Protein AF-A0A819JHR8-F1 (afdb_monomer_lite)

Foldseek 3Di:
DPPPCCPCPHPNVVVLCCCPVPNPVDDFAAEAEAEQCQLCSSVVVVCVVVVVRYHYHYDHPDCNVVVCCVPPPPD

Sequence (75 aa):
MEPLFQSSSSPHGQWLNTIIFDILDLKRDHILTDVGCGSGIDCLWFLNKINNQIKIIGCDPSSGMIEIFNSEIKK

Secondary structure (DSSP, 8-state):
---GGG-TTSHHHHHHHIIIIIIS---TT-EEEEET-TTSHHHHHHHHHTTT-SEEEEE-SSTHHHHHIIIII--

Radius of gyration: 12.49 Å; chains: 1; bounding box: 27×31×26 Å

Structure (mmCIF, N/CA/C/O backbone):
data_AF-A0A819JHR8-F1
#
_entry.id   AF-A0A819JHR8-F1
#
loop_
_atom_site.group_PDB
_atom_site.id
_atom_site.type_symbol
_atom_site.label_atom_id
_atom_site.label_alt_id
_atom_site.label_comp_id
_atom_site.label_asym_id
_atom_site.label_entity_id
_atom_site.label_seq_id
_atom_site.pdbx_PDB_ins_code
_atom_site.Cartn_x
_atom_site.Cartn_y
_atom_site.Cartn_z
_atom_site.occupancy
_atom_site.B_iso_or_equiv
_atom_site.auth_seq_id
_atom_site.auth_comp_id
_atom_site.auth_asym_id
_atom_site.auth_atom_id
_atom_site.pdbx_PDB_model_num
ATOM 1 N N . MET A 1 1 ? 15.176 5.079 8.773 1.00 48.72 1 MET A N 1
ATOM 2 C CA . MET A 1 1 ? 15.461 6.297 7.987 1.00 48.72 1 MET A CA 1
ATOM 3 C C . MET A 1 1 ? 14.372 6.344 6.925 1.00 48.72 1 MET A C 1
ATOM 5 O O . MET A 1 1 ? 14.234 5.341 6.238 1.00 48.72 1 MET A O 1
ATOM 9 N N . GLU A 1 2 ? 13.509 7.367 6.890 1.00 54.22 2 GLU A N 1
ATOM 10 C CA . GLU A 1 2 ? 12.436 7.423 5.876 1.00 54.22 2 GLU A CA 1
ATOM 11 C C . GLU A 1 2 ? 13.070 7.537 4.473 1.00 54.22 2 GLU A C 1
ATOM 13 O O . GLU A 1 2 ? 14.009 8.324 4.310 1.00 54.22 2 GLU A O 1
ATOM 18 N N . PRO A 1 3 ? 12.627 6.749 3.475 1.00 56.53 3 PRO A N 1
ATOM 19 C CA . PRO A 1 3 ? 13.062 6.897 2.088 1.00 56.53 3 PRO A CA 1
ATOM 20 C C . PRO A 1 3 ? 12.907 8.345 1.610 1.00 56.53 3 PRO A C 1
ATOM 22 O O . PRO A 1 3 ? 11.935 9.013 1.950 1.00 56.53 3 PRO A O 1
ATOM 25 N N . LEU A 1 4 ? 13.852 8.837 0.801 1.00 52.97 4 LEU A N 1
ATOM 26 C CA . LEU A 1 4 ? 13.954 10.257 0.417 1.00 52.97 4 LEU A CA 1
ATOM 27 C C . LEU A 1 4 ? 12.655 10.836 -0.187 1.00 52.97 4 LEU A C 1
ATOM 29 O O . LEU A 1 4 ? 12.347 12.009 0.012 1.00 52.97 4 LEU A O 1
ATOM 33 N N . PHE A 1 5 ? 11.882 10.004 -0.890 1.00 56.84 5 PHE A N 1
ATOM 34 C CA . PHE A 1 5 ? 10.608 10.369 -1.521 1.00 56.84 5 PHE A CA 1
ATOM 35 C C . PHE A 1 5 ? 9.404 10.342 -0.567 1.00 56.84 5 PHE A C 1
ATOM 37 O O . PHE A 1 5 ? 8.354 10.877 -0.898 1.00 56.84 5 PHE A O 1
ATOM 44 N N . GLN A 1 6 ? 9.555 9.751 0.616 1.00 62.31 6 GLN A N 1
ATOM 45 C CA . GLN A 1 6 ? 8.506 9.619 1.630 1.00 62.31 6 GLN A CA 1
ATOM 46 C C . GLN A 1 6 ? 8.675 10.622 2.780 1.00 62.31 6 GLN A C 1
ATOM 48 O O . GLN A 1 6 ? 7.879 10.627 3.717 1.00 62.31 6 GLN A O 1
ATOM 53 N N . SER A 1 7 ? 9.684 11.503 2.705 1.00 70.00 7 SER A N 1
ATOM 54 C CA . SER A 1 7 ? 9.809 12.633 3.627 1.00 70.00 7 SER A CA 1
ATOM 55 C C . SER A 1 7 ? 8.546 13.493 3.572 1.00 70.00 7 SER A C 1
ATOM 57 O O . SER A 1 7 ? 8.098 13.870 2.484 1.00 70.00 7 SER A O 1
ATOM 59 N N . SER A 1 8 ? 8.025 13.889 4.734 1.00 66.56 8 SER A N 1
ATOM 60 C CA . SER A 1 8 ? 6.885 14.812 4.853 1.00 66.56 8 SER A CA 1
ATOM 61 C C . SER A 1 8 ? 7.142 16.197 4.239 1.00 66.56 8 SER A C 1
ATOM 63 O O . SER A 1 8 ? 6.202 16.944 3.977 1.00 66.56 8 SER A O 1
ATOM 65 N N . SER A 1 9 ? 8.405 16.546 3.978 1.00 75.00 9 SER A N 1
ATOM 66 C CA . SER A 1 9 ? 8.790 17.768 3.263 1.00 75.00 9 SER A CA 1
ATOM 67 C C . SER A 1 9 ? 8.870 17.606 1.742 1.00 75.00 9 SER A C 1
ATOM 69 O O . SER A 1 9 ? 9.006 18.603 1.035 1.00 75.00 9 SER A O 1
ATOM 71 N N . SER A 1 10 ? 8.804 16.377 1.222 1.00 83.81 10 SER A N 1
ATOM 72 C CA . SER A 1 10 ? 8.832 16.128 -0.220 1.00 83.81 10 SER A CA 1
ATOM 73 C C . SER A 1 10 ? 7.437 16.316 -0.838 1.00 83.81 10 SER A C 1
ATOM 75 O O . SER A 1 10 ? 6.441 15.990 -0.187 1.00 83.81 10 SER A O 1
ATOM 77 N N . PRO A 1 11 ? 7.330 16.772 -2.102 1.00 84.38 11 PRO A N 1
ATOM 78 C CA . PRO A 1 11 ? 6.034 16.904 -2.771 1.00 84.38 11 PRO A CA 1
ATOM 79 C C . PRO A 1 11 ? 5.240 15.591 -2.820 1.00 84.38 11 PRO A C 1
ATOM 81 O O . PRO A 1 11 ? 4.024 15.595 -2.651 1.00 84.38 11 PRO A O 1
ATO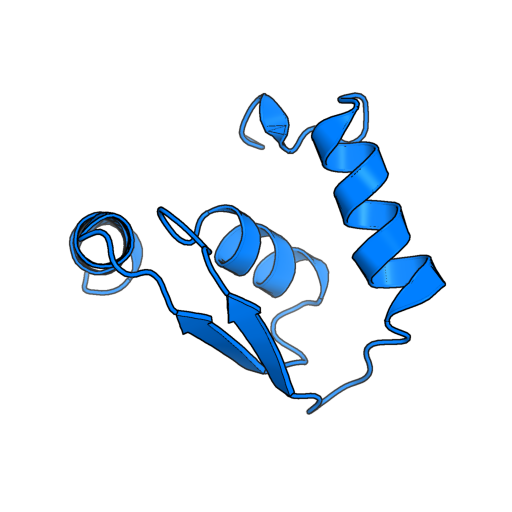M 84 N N . HIS A 1 12 ? 5.931 14.461 -3.004 1.00 83.31 12 HIS A N 1
ATOM 85 C CA . HIS A 1 12 ? 5.307 13.140 -3.027 1.00 83.31 12 HIS A CA 1
ATOM 86 C C . HIS A 1 12 ? 4.772 12.735 -1.646 1.00 83.31 12 HIS A C 1
ATOM 88 O O . HIS A 1 12 ? 3.606 12.367 -1.529 1.00 83.31 12 HIS A O 1
ATOM 94 N N . GLY A 1 13 ? 5.575 12.896 -0.588 1.00 81.75 13 GLY A N 1
ATOM 95 C CA . GLY A 1 13 ? 5.140 12.642 0.786 1.00 81.75 13 GLY A CA 1
ATOM 96 C C . GLY A 1 13 ? 3.991 13.550 1.239 1.00 81.75 13 GLY A C 1
ATOM 97 O O . GLY A 1 13 ? 3.085 13.084 1.926 1.00 81.75 13 GLY A O 1
ATOM 98 N N . GLN A 1 14 ? 3.971 14.826 0.838 1.00 85.75 14 GLN A N 1
ATOM 99 C CA . GLN A 1 14 ? 2.845 15.730 1.120 1.00 85.75 14 GLN A CA 1
ATOM 100 C C . GLN A 1 14 ? 1.563 15.267 0.426 1.00 85.75 14 GLN A C 1
ATOM 102 O O . GLN A 1 14 ? 0.527 15.153 1.076 1.00 85.75 14 GLN A O 1
ATOM 107 N N . TRP A 1 15 ? 1.649 14.936 -0.866 1.00 85.56 15 TRP A N 1
ATOM 108 C CA . TRP A 1 15 ? 0.511 14.421 -1.628 1.00 85.56 15 TRP A CA 1
ATOM 109 C C . TRP A 1 15 ? -0.042 13.120 -1.029 1.00 85.56 15 TRP A C 1
ATOM 111 O O . TRP A 1 15 ? -1.253 13.009 -0.830 1.00 85.56 15 TRP A O 1
ATOM 121 N N . LEU A 1 16 ? 0.837 12.177 -0.670 1.00 82.19 16 LEU A N 1
ATOM 122 C CA . LEU A 1 16 ? 0.451 10.929 -0.007 1.00 82.19 16 LEU A CA 1
ATOM 123 C C . LEU A 1 16 ? -0.296 11.200 1.302 1.00 82.19 16 LEU A C 1
ATOM 125 O O . LEU A 1 16 ? -1.375 10.648 1.508 1.00 82.19 16 LEU A O 1
ATOM 129 N N . ASN A 1 17 ? 0.234 12.076 2.163 1.00 82.19 17 ASN A N 1
ATOM 130 C CA . ASN A 1 17 ? -0.422 12.419 3.427 1.00 82.19 17 ASN A CA 1
ATOM 131 C C . ASN A 1 17 ? -1.823 13.011 3.207 1.00 82.19 17 ASN A C 1
ATOM 133 O O . ASN A 1 17 ? -2.754 12.590 3.889 1.00 82.19 17 ASN A O 1
ATOM 137 N N . THR A 1 18 ? -1.995 13.919 2.240 1.00 85.69 18 THR A N 1
ATOM 138 C CA . THR A 1 18 ? -3.309 14.512 1.941 1.00 85.69 18 THR A CA 1
ATOM 139 C C . THR A 1 18 ? -4.314 13.470 1.457 1.00 85.69 18 THR A C 1
ATOM 141 O O . THR A 1 18 ? -5.435 13.411 1.957 1.00 85.69 18 THR A O 1
ATOM 144 N N . ILE A 1 19 ? -3.933 12.606 0.512 1.00 83.19 19 ILE A N 1
ATOM 145 C CA . ILE A 1 19 ? -4.835 11.552 0.023 1.00 83.19 19 ILE A CA 1
ATOM 146 C C . ILE A 1 19 ? -5.256 10.634 1.177 1.00 83.19 19 ILE A C 1
ATOM 148 O O . ILE A 1 19 ? -6.434 10.322 1.341 1.00 83.19 19 ILE A O 1
ATOM 152 N N . ILE A 1 20 ? -4.297 10.232 2.003 1.00 78.12 20 ILE A N 1
ATOM 153 C CA . ILE A 1 20 ? -4.504 9.241 3.054 1.00 78.12 20 ILE A CA 1
ATOM 154 C C . ILE A 1 20 ? -5.330 9.787 4.222 1.00 78.12 20 ILE A C 1
ATOM 156 O O . ILE A 1 20 ? -6.293 9.141 4.638 1.00 78.12 20 ILE A O 1
ATOM 160 N N . PHE A 1 21 ? -4.938 10.936 4.772 1.00 79.00 21 PHE A N 1
ATOM 161 C CA . PHE A 1 21 ? -5.502 11.441 6.024 1.00 79.00 21 PHE A CA 1
ATOM 162 C C . PHE A 1 21 ? -6.651 12.420 5.813 1.00 79.00 21 PHE A C 1
ATOM 164 O O . PHE A 1 21 ? -7.547 12.467 6.653 1.00 79.00 21 PHE A O 1
ATOM 171 N N . ASP A 1 22 ? -6.669 13.139 4.689 1.00 84.00 22 ASP A N 1
ATOM 172 C CA . ASP A 1 22 ? -7.678 14.173 4.458 1.00 84.00 22 ASP A CA 1
ATOM 173 C C . ASP A 1 22 ? -8.794 13.697 3.517 1.00 84.00 22 ASP A C 1
ATOM 175 O O . ASP A 1 22 ? -9.932 14.149 3.643 1.00 84.00 22 ASP A O 1
ATOM 179 N N . ILE A 1 23 ? -8.498 12.788 2.577 1.00 87.38 23 ILE A N 1
ATOM 180 C CA . ILE A 1 23 ? -9.454 12.383 1.530 1.00 87.38 23 ILE A CA 1
ATOM 181 C C . ILE A 1 23 ? -10.087 11.017 1.811 1.00 87.38 23 ILE A C 1
ATOM 183 O O . ILE A 1 23 ? -11.306 10.882 1.717 1.00 87.38 23 ILE A O 1
ATOM 187 N N . LEU A 1 24 ? -9.288 9.994 2.124 1.00 84.69 24 LEU A N 1
ATOM 188 C CA . LEU A 1 24 ? -9.785 8.615 2.196 1.00 84.69 24 LEU A CA 1
ATOM 189 C C . LEU A 1 24 ? -10.532 8.269 3.504 1.00 84.69 24 LEU A C 1
ATOM 191 O O . LEU A 1 24 ? -11.139 7.200 3.557 1.00 84.69 24 LEU A O 1
ATOM 195 N N . ASP A 1 25 ? -10.496 9.135 4.533 1.00 85.81 25 ASP A N 1
ATOM 196 C CA . ASP A 1 25 ? -11.110 8.938 5.872 1.00 85.81 25 ASP A CA 1
ATOM 197 C C . ASP A 1 25 ? -10.951 7.492 6.384 1.00 85.81 25 ASP A C 1
ATOM 199 O O . ASP A 1 25 ? -11.907 6.800 6.758 1.00 85.81 25 ASP A O 1
ATOM 203 N N . LEU A 1 26 ? -9.719 6.980 6.310 1.00 85.50 26 LEU A N 1
ATOM 204 C CA . LEU A 1 26 ? -9.431 5.587 6.628 1.00 85.50 26 LEU A CA 1
ATOM 205 C C . LEU A 1 26 ? -9.556 5.342 8.134 1.00 85.50 26 LEU A C 1
ATOM 207 O O . LEU A 1 26 ? -8.955 6.036 8.953 1.00 85.50 26 LEU A O 1
ATOM 211 N N . LYS A 1 27 ? -10.320 4.308 8.494 1.00 86.19 27 LYS A N 1
ATOM 212 C CA . LYS A 1 27 ? -10.584 3.894 9.876 1.00 86.19 27 LYS A CA 1
ATOM 213 C C . LYS A 1 27 ? -10.101 2.474 10.095 1.00 86.19 27 LYS A C 1
ATOM 215 O O . LYS A 1 27 ? -9.786 1.754 9.148 1.00 86.19 27 LYS A O 1
ATOM 220 N N . ARG A 1 28 ? -10.057 2.074 11.364 1.00 89.25 28 ARG A N 1
ATOM 221 C CA . ARG A 1 28 ? -9.717 0.710 11.762 1.00 89.25 28 ARG A CA 1
ATOM 222 C C . ARG A 1 28 ? -10.531 -0.310 10.956 1.00 89.25 28 ARG A C 1
ATOM 224 O O . ARG A 1 28 ? -11.718 -0.112 10.718 1.00 89.25 28 ARG A O 1
ATOM 231 N N . ASP A 1 29 ? -9.862 -1.379 10.546 1.00 91.50 29 ASP A N 1
ATOM 232 C CA . ASP A 1 29 ? -10.389 -2.514 9.789 1.00 91.50 29 ASP A CA 1
ATOM 233 C C . ASP A 1 29 ? -10.854 -2.193 8.353 1.00 91.50 29 ASP A C 1
ATOM 235 O O . ASP A 1 29 ? -11.362 -3.078 7.659 1.00 91.50 29 ASP A O 1
ATOM 239 N N . HIS A 1 30 ? -10.632 -0.971 7.849 1.00 93.12 30 HIS A N 1
ATOM 240 C CA . HIS A 1 30 ? -10.804 -0.686 6.423 1.00 93.12 30 HIS A CA 1
ATOM 241 C C . HIS A 1 30 ? -9.855 -1.532 5.559 1.00 93.12 30 HIS A C 1
ATOM 243 O O . HIS A 1 30 ? -8.799 -2.001 5.996 1.00 93.12 30 HIS A O 1
ATOM 249 N N . ILE A 1 31 ? -10.235 -1.702 4.292 1.00 93.06 31 ILE A N 1
ATOM 250 C CA . ILE A 1 31 ? -9.404 -2.338 3.273 1.00 93.06 31 ILE A CA 1
ATOM 251 C C . ILE A 1 31 ? -9.104 -1.298 2.196 1.00 93.06 31 ILE A C 1
ATOM 253 O O . ILE A 1 31 ? -10.019 -0.825 1.526 1.00 93.06 31 ILE A O 1
ATOM 257 N N . LEU A 1 32 ? -7.828 -0.962 2.022 1.00 90.62 32 LEU A N 1
ATOM 258 C CA . LEU A 1 32 ? -7.349 -0.130 0.921 1.00 90.62 32 LEU A CA 1
ATOM 259 C C . LEU A 1 32 ? -6.812 -1.029 -0.198 1.00 90.62 32 LEU A C 1
ATOM 261 O O . LEU A 1 32 ? -6.085 -1.984 0.069 1.00 90.62 32 LEU A O 1
ATOM 265 N N . THR A 1 33 ? -7.149 -0.717 -1.448 1.00 91.62 33 THR A N 1
ATOM 266 C CA . THR A 1 33 ? -6.539 -1.362 -2.621 1.00 91.62 33 THR A CA 1
ATOM 267 C C . THR A 1 33 ? -5.604 -0.373 -3.300 1.00 91.62 33 THR A C 1
ATOM 269 O O . THR A 1 33 ? -6.054 0.696 -3.705 1.00 91.62 33 THR A O 1
ATOM 272 N N . ASP A 1 34 ? -4.329 -0.732 -3.422 1.00 88.94 34 ASP A N 1
ATOM 273 C CA . ASP A 1 34 ? -3.306 0.064 -4.102 1.00 88.94 34 ASP A CA 1
ATOM 274 C C . ASP A 1 34 ? -3.007 -0.555 -5.476 1.00 88.94 34 ASP A C 1
ATOM 276 O O . ASP A 1 34 ? -2.476 -1.666 -5.573 1.00 88.94 34 ASP A O 1
ATOM 280 N N . VAL A 1 35 ? -3.432 0.129 -6.542 1.00 90.25 35 VAL A N 1
ATOM 281 C CA . VAL A 1 35 ? -3.320 -0.333 -7.933 1.00 90.25 35 VAL A CA 1
ATOM 282 C C . VAL A 1 35 ? -2.144 0.370 -8.596 1.00 90.25 35 VAL A C 1
ATOM 284 O O . VAL A 1 35 ? -2.148 1.591 -8.722 1.00 90.25 35 VAL A O 1
ATO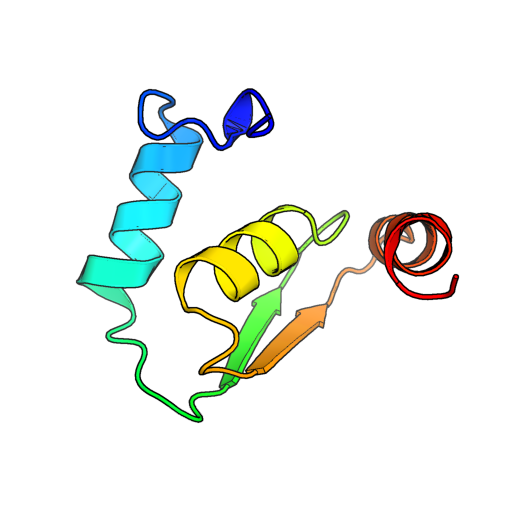M 287 N N . GLY A 1 36 ? -1.176 -0.404 -9.084 1.00 87.69 36 GLY A N 1
ATOM 288 C CA . GLY A 1 36 ? 0.099 0.142 -9.549 1.00 87.69 36 GLY A CA 1
ATOM 289 C C . GLY A 1 36 ? 1.068 0.414 -8.396 1.00 87.69 36 GLY A C 1
ATOM 290 O O . GLY A 1 36 ? 1.831 1.375 -8.453 1.00 87.69 36 GLY A O 1
ATOM 291 N N . CYS A 1 37 ? 1.015 -0.406 -7.339 1.00 84.75 37 CYS A N 1
ATOM 292 C CA . CYS A 1 37 ? 1.789 -0.207 -6.107 1.00 84.75 37 CYS A CA 1
ATOM 293 C C . CYS A 1 37 ? 3.317 -0.358 -6.284 1.00 84.75 37 CYS A C 1
ATOM 295 O O . CYS A 1 37 ? 4.088 -0.118 -5.351 1.00 84.75 37 CYS A O 1
ATOM 297 N N . GLY A 1 38 ? 3.771 -0.772 -7.470 1.00 87.00 38 GLY A N 1
ATOM 298 C CA . GLY A 1 38 ? 5.167 -0.927 -7.848 1.00 87.00 38 GLY A CA 1
ATOM 299 C C . GLY A 1 38 ? 5.882 -1.940 -6.967 1.00 87.00 38 GLY A C 1
ATOM 300 O O . GLY A 1 38 ? 5.644 -3.145 -7.032 1.00 87.00 38 GLY A O 1
ATOM 301 N N . SER A 1 39 ? 6.791 -1.435 -6.138 1.00 81.06 39 SER A N 1
ATOM 302 C CA . SER A 1 39 ? 7.524 -2.237 -5.163 1.00 81.06 39 SER A CA 1
ATOM 303 C C . SER A 1 39 ? 6.741 -2.475 -3.864 1.00 81.06 39 SER A C 1
ATOM 305 O O . SER A 1 39 ? 7.102 -3.355 -3.091 1.00 81.06 39 SER A O 1
ATOM 307 N N . GLY A 1 40 ? 5.668 -1.720 -3.610 1.00 84.06 40 GLY A N 1
ATOM 308 C CA . GLY A 1 40 ? 4.906 -1.766 -2.360 1.00 84.06 40 GLY A CA 1
ATOM 309 C C . GLY A 1 40 ? 5.529 -0.951 -1.220 1.00 84.06 40 GLY A C 1
ATOM 310 O O . GLY A 1 40 ? 5.094 -1.062 -0.073 1.00 84.06 40 GLY A O 1
ATOM 311 N N . ILE A 1 41 ? 6.537 -0.116 -1.497 1.00 83.31 41 ILE A N 1
ATOM 312 C CA . ILE A 1 41 ? 7.203 0.688 -0.460 1.00 83.31 41 ILE A CA 1
ATOM 313 C C . ILE A 1 41 ? 6.260 1.711 0.191 1.00 83.31 41 ILE A C 1
ATOM 315 O O . ILE A 1 41 ? 6.345 1.940 1.399 1.00 83.31 41 ILE A O 1
ATOM 319 N N . ASP A 1 42 ? 5.324 2.275 -0.574 1.00 83.19 42 ASP A N 1
ATOM 320 C CA . ASP A 1 42 ? 4.317 3.206 -0.055 1.00 83.19 42 ASP A CA 1
ATOM 321 C C . ASP A 1 42 ? 3.240 2.469 0.746 1.00 83.19 42 ASP A C 1
ATOM 323 O O . ASP A 1 42 ? 2.849 2.940 1.812 1.00 83.19 42 ASP A O 1
ATOM 327 N N . CYS A 1 43 ? 2.848 1.260 0.320 1.00 85.44 43 CYS A N 1
ATOM 328 C CA . CYS A 1 43 ? 1.982 0.369 1.100 1.00 85.44 43 CYS A CA 1
ATOM 329 C C . CYS A 1 43 ? 2.571 0.086 2.494 1.00 85.44 43 CYS A C 1
ATOM 331 O O . CYS A 1 43 ? 1.874 0.204 3.503 1.00 85.44 43 CYS A O 1
ATOM 333 N N . LEU A 1 44 ? 3.856 -0.282 2.563 1.00 83.75 44 LEU A N 1
ATOM 334 C CA . LEU A 1 44 ? 4.538 -0.599 3.823 1.00 83.75 44 LEU A CA 1
ATOM 335 C C . LEU A 1 44 ? 4.713 0.634 4.711 1.00 83.75 44 LEU A C 1
ATOM 337 O O . LEU A 1 44 ? 4.434 0.578 5.913 1.00 83.75 44 LEU A O 1
ATOM 341 N N . TRP A 1 45 ? 5.151 1.751 4.125 1.00 82.88 45 TRP A N 1
ATOM 342 C CA . TRP A 1 45 ? 5.248 3.024 4.834 1.00 82.88 45 TRP A CA 1
ATOM 343 C C . TRP A 1 45 ? 3.893 3.424 5.416 1.00 82.88 45 TRP A C 1
ATOM 345 O O . TRP A 1 45 ? 3.802 3.788 6.593 1.00 82.88 45 TRP A O 1
ATOM 355 N N . PHE A 1 46 ? 2.833 3.284 4.620 1.00 83.25 46 PHE A N 1
ATOM 356 C CA . PHE A 1 46 ? 1.497 3.649 5.039 1.00 83.25 46 PHE A CA 1
ATOM 357 C C . PHE A 1 46 ? 1.000 2.751 6.175 1.00 83.25 46 PHE A C 1
ATOM 359 O O . PHE A 1 46 ? 0.635 3.277 7.224 1.00 83.25 46 PHE A O 1
ATOM 366 N N . LEU A 1 47 ? 1.080 1.421 6.035 1.00 86.44 47 LEU A N 1
ATOM 367 C CA . LEU A 1 47 ? 0.728 0.469 7.101 1.00 86.44 47 LEU A CA 1
ATOM 368 C C . LEU A 1 47 ? 1.396 0.814 8.436 1.00 86.44 47 LEU A C 1
ATOM 370 O O . LEU A 1 47 ? 0.740 0.795 9.480 1.00 86.44 47 LEU A O 1
ATOM 374 N N . ASN A 1 48 ? 2.673 1.199 8.401 1.00 84.25 48 ASN A N 1
ATOM 375 C CA . ASN A 1 48 ? 3.396 1.623 9.592 1.00 84.25 48 ASN A CA 1
ATOM 376 C C . ASN A 1 48 ? 2.800 2.906 10.207 1.00 84.25 48 ASN A C 1
ATOM 378 O O . ASN A 1 48 ? 2.553 2.953 11.410 1.00 84.25 48 ASN A O 1
ATOM 382 N N . LYS A 1 49 ? 2.496 3.933 9.397 1.00 81.50 49 LYS A N 1
ATOM 383 C CA . LYS A 1 49 ? 1.937 5.214 9.883 1.00 81.50 49 LYS A CA 1
ATOM 384 C C . LYS A 1 49 ? 0.597 5.069 10.602 1.00 81.50 49 LYS A C 1
ATOM 386 O O . LYS A 1 49 ? 0.330 5.817 11.538 1.00 81.50 49 LYS A O 1
ATOM 391 N N . ILE A 1 50 ? -0.228 4.110 10.197 1.00 85.50 50 ILE A N 1
ATOM 392 C CA . ILE A 1 50 ? -1.533 3.835 10.821 1.00 85.50 50 ILE A CA 1
ATOM 393 C C . ILE A 1 50 ? -1.491 2.666 11.813 1.00 85.50 50 ILE A C 1
ATOM 395 O O . ILE A 1 50 ? -2.537 2.133 12.188 1.00 85.50 50 ILE A O 1
ATOM 399 N N . ASN A 1 51 ? -0.300 2.269 12.271 1.00 87.75 51 ASN A N 1
ATOM 400 C CA . ASN A 1 51 ? -0.090 1.189 13.240 1.00 87.75 51 ASN A CA 1
ATOM 401 C C . ASN A 1 51 ? -0.779 -0.128 12.841 1.00 87.75 51 ASN A C 1
ATOM 403 O O . ASN A 1 51 ? -1.370 -0.802 13.686 1.00 87.75 51 ASN A O 1
ATOM 407 N N . ASN A 1 52 ? -0.738 -0.479 11.552 1.00 85.19 52 ASN A N 1
ATOM 408 C CA . ASN A 1 52 ? -1.349 -1.689 10.994 1.00 85.19 52 ASN A CA 1
ATOM 409 C C . ASN A 1 52 ? -2.855 -1.833 11.302 1.00 85.19 52 ASN A C 1
ATOM 411 O O . ASN A 1 52 ? -3.370 -2.946 11.380 1.00 85.19 52 ASN A O 1
ATOM 415 N N . GLN A 1 53 ? -3.571 -0.720 11.505 1.00 91.19 53 GLN A N 1
ATOM 416 C CA . GLN A 1 53 ? -5.000 -0.745 11.839 1.00 91.19 53 GLN A CA 1
ATOM 417 C C . GLN A 1 53 ? -5.912 -1.015 10.641 1.00 91.19 53 GLN A C 1
ATOM 419 O O . GLN A 1 53 ? -7.107 -1.202 10.840 1.00 91.19 53 GLN A O 1
ATOM 424 N N . ILE A 1 54 ? -5.382 -1.030 9.420 1.00 91.38 54 ILE A N 1
ATOM 425 C CA . ILE A 1 54 ? -6.128 -1.379 8.208 1.00 91.38 54 ILE A CA 1
ATOM 426 C C . ILE A 1 54 ? -5.438 -2.544 7.500 1.00 91.38 54 ILE A C 1
ATOM 428 O O . ILE A 1 54 ? -4.290 -2.885 7.793 1.00 91.38 54 ILE A O 1
ATOM 432 N N . LYS A 1 55 ? -6.113 -3.091 6.491 1.00 92.25 55 LYS A N 1
ATOM 433 C CA . LYS A 1 55 ? -5.510 -4.002 5.520 1.00 92.25 55 LYS A CA 1
ATOM 434 C C . LYS A 1 55 ? -5.246 -3.282 4.197 1.00 92.25 55 LYS A C 1
ATOM 436 O O . LYS A 1 55 ? -6.117 -2.575 3.700 1.00 92.25 55 LYS A O 1
ATOM 441 N N . ILE A 1 56 ? -4.081 -3.514 3.596 1.00 90.38 56 ILE A N 1
ATOM 442 C CA . ILE A 1 56 ? -3.781 -3.063 2.231 1.00 90.38 56 ILE A CA 1
ATOM 443 C C . ILE A 1 56 ? -3.660 -4.273 1.308 1.00 90.38 56 ILE A C 1
ATOM 445 O O . ILE A 1 56 ? -3.036 -5.275 1.662 1.00 90.38 56 ILE A O 1
ATOM 449 N N . ILE A 1 57 ? -4.270 -4.178 0.129 1.00 91.06 57 ILE A N 1
ATOM 450 C CA . ILE A 1 57 ? -4.118 -5.123 -0.976 1.00 91.06 57 ILE A CA 1
ATOM 451 C C . ILE A 1 57 ? -3.379 -4.394 -2.100 1.00 91.06 57 ILE A C 1
ATOM 453 O O . ILE A 1 57 ? -3.960 -3.537 -2.760 1.00 91.06 57 ILE A O 1
ATOM 457 N N . GLY A 1 58 ? -2.103 -4.723 -2.303 1.00 87.94 58 GLY A N 1
ATOM 458 C CA . GLY A 1 58 ? -1.307 -4.201 -3.415 1.00 87.94 58 GLY A CA 1
ATOM 459 C C . GLY A 1 58 ? -1.470 -5.056 -4.672 1.00 87.94 58 GLY A C 1
ATOM 460 O O . GLY A 1 58 ? -1.408 -6.286 -4.597 1.00 87.94 58 GLY A O 1
ATOM 461 N N . CYS A 1 59 ? -1.673 -4.412 -5.818 1.00 87.56 59 CYS A N 1
ATOM 462 C CA . CYS A 1 59 ? -1.709 -5.045 -7.133 1.00 87.56 59 CYS A CA 1
ATOM 463 C C . CYS A 1 59 ? -0.792 -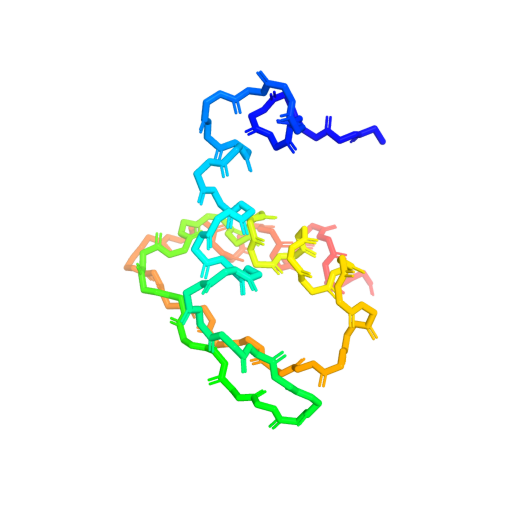4.281 -8.087 1.00 87.56 59 CYS A C 1
ATOM 465 O O . CYS A 1 59 ? -0.924 -3.067 -8.236 1.00 87.56 59 CYS A O 1
ATOM 467 N N . ASP A 1 60 ? 0.120 -4.981 -8.752 1.00 87.69 60 ASP A N 1
ATOM 468 C CA . ASP A 1 60 ? 0.980 -4.395 -9.773 1.00 87.69 60 ASP A CA 1
ATOM 469 C C . ASP A 1 60 ? 1.225 -5.409 -10.902 1.00 87.69 60 ASP A C 1
ATOM 471 O O . ASP A 1 60 ? 1.410 -6.596 -10.615 1.00 87.69 60 ASP A O 1
ATOM 475 N N . PRO A 1 61 ? 1.202 -4.993 -12.181 1.00 83.12 61 PRO A N 1
ATOM 476 C CA . PRO A 1 61 ? 1.540 -5.880 -13.293 1.00 83.12 61 PRO A CA 1
ATOM 477 C C . PRO A 1 61 ? 3.042 -6.206 -13.377 1.00 83.12 61 PRO A C 1
ATOM 479 O O . PRO A 1 61 ? 3.420 -7.150 -14.071 1.00 83.12 61 PRO A O 1
ATOM 482 N N . SER A 1 62 ? 3.903 -5.429 -12.716 1.00 79.06 62 SER A N 1
ATOM 483 C CA . SER A 1 62 ? 5.348 -5.644 -12.663 1.00 79.06 62 SER A CA 1
ATOM 484 C C . SER A 1 62 ? 5.752 -6.515 -11.469 1.00 79.06 62 SER A C 1
ATOM 486 O O . SER A 1 62 ? 5.085 -6.569 -10.437 1.00 79.06 62 SER A O 1
ATOM 488 N N . SER A 1 63 ? 6.891 -7.201 -11.581 1.00 68.94 63 SER A N 1
ATOM 489 C CA . SER A 1 63 ? 7.408 -8.088 -10.532 1.00 68.94 63 SER A CA 1
ATOM 490 C C . SER A 1 63 ? 7.994 -7.361 -9.311 1.00 68.94 63 SER A C 1
ATOM 492 O O . SER A 1 63 ? 8.529 -8.028 -8.427 1.00 68.94 63 SER A O 1
ATOM 494 N N . GLY A 1 64 ? 7.903 -6.028 -9.223 1.00 69.75 64 GLY A N 1
ATOM 495 C CA . GLY A 1 64 ? 8.538 -5.234 -8.160 1.00 69.75 64 GLY A CA 1
ATOM 496 C C . GLY A 1 64 ? 8.120 -5.645 -6.741 1.00 69.75 64 GLY A C 1
ATOM 497 O O . GLY A 1 64 ? 8.961 -5.758 -5.850 1.00 69.75 64 GLY A O 1
ATOM 498 N N . MET A 1 65 ? 6.841 -5.968 -6.535 1.00 69.88 65 MET A N 1
ATOM 499 C CA . MET A 1 65 ? 6.315 -6.475 -5.257 1.00 69.88 65 MET A CA 1
ATOM 500 C C . MET A 1 65 ? 6.936 -7.812 -4.824 1.00 69.88 65 MET A C 1
ATOM 502 O O . MET A 1 65 ? 7.067 -8.083 -3.630 1.00 69.88 65 MET A O 1
ATOM 506 N N . ILE A 1 66 ? 7.332 -8.659 -5.778 1.00 69.31 66 ILE A N 1
ATOM 507 C CA . ILE A 1 66 ? 7.932 -9.968 -5.486 1.00 69.31 66 ILE A CA 1
ATOM 508 C C . ILE A 1 66 ? 9.327 -9.783 -4.879 1.00 69.31 66 ILE A C 1
ATOM 510 O O . ILE A 1 66 ? 9.707 -10.522 -3.970 1.00 69.31 66 ILE A O 1
ATOM 514 N N . GLU A 1 67 ? 10.083 -8.788 -5.342 1.00 69.00 67 GLU A N 1
ATOM 515 C CA . GLU A 1 67 ? 11.421 -8.495 -4.824 1.00 69.00 67 GLU A CA 1
ATOM 516 C C . GLU A 1 67 ? 11.365 -8.018 -3.367 1.00 69.00 67 GLU A C 1
ATOM 518 O O . GLU A 1 67 ? 12.079 -8.570 -2.528 1.00 69.00 67 GLU A O 1
ATOM 523 N N . ILE A 1 68 ? 10.457 -7.089 -3.039 1.00 67.31 68 ILE A N 1
ATOM 524 C CA . ILE A 1 68 ? 10.261 -6.605 -1.661 1.00 67.31 68 ILE A CA 1
ATOM 525 C C . ILE A 1 68 ? 9.696 -7.691 -0.742 1.00 67.31 68 ILE A C 1
ATOM 527 O O . ILE A 1 68 ? 10.175 -7.855 0.380 1.00 67.31 68 ILE A O 1
ATO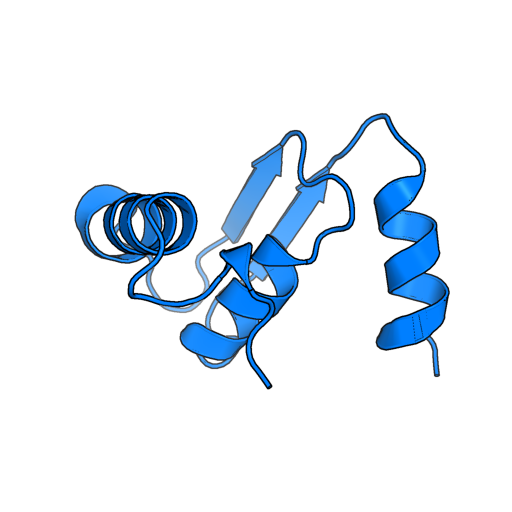M 531 N N . PHE A 1 69 ? 8.716 -8.479 -1.196 1.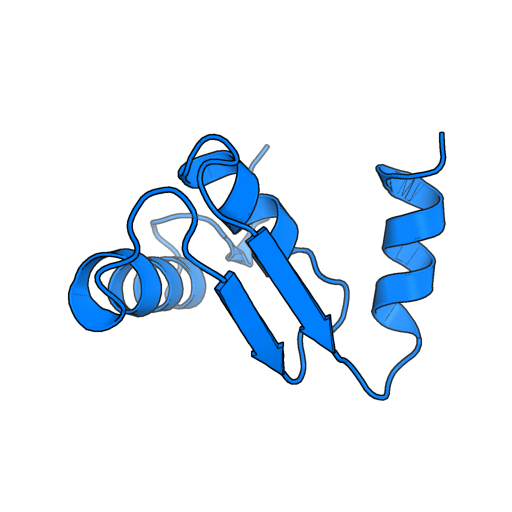00 67.25 69 PHE A N 1
ATOM 532 C CA . PHE A 1 69 ? 8.194 -9.584 -0.388 1.00 67.25 69 PHE A CA 1
ATOM 533 C C . PHE A 1 69 ? 9.312 -10.551 0.028 1.00 67.25 69 PHE A C 1
ATOM 535 O O . PHE A 1 69 ? 9.379 -10.973 1.185 1.00 67.25 69 PHE A O 1
ATOM 542 N N . ASN A 1 70 ? 10.217 -10.869 -0.900 1.00 67.38 70 ASN A N 1
ATOM 543 C CA . ASN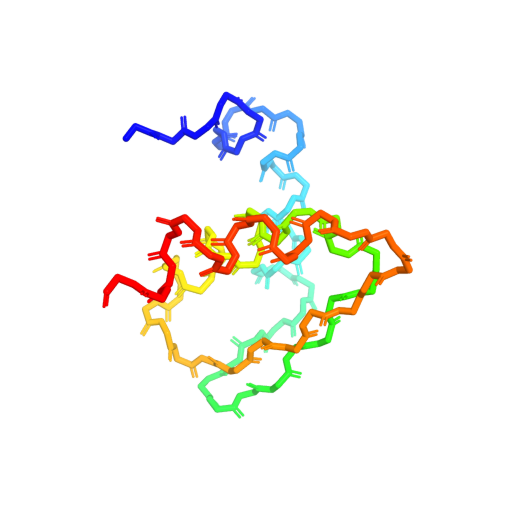 A 1 70 ? 11.334 -11.767 -0.636 1.00 67.38 70 ASN A CA 1
ATOM 544 C C . ASN A 1 70 ? 12.421 -11.149 0.262 1.00 67.38 70 ASN A C 1
ATOM 546 O O . ASN A 1 70 ? 13.049 -11.896 1.009 1.00 67.38 70 ASN A O 1
ATOM 550 N N . SER A 1 71 ? 12.661 -9.834 0.208 1.00 69.38 71 SER A N 1
ATOM 551 C CA . SER A 1 71 ? 13.727 -9.182 0.988 1.00 69.38 71 SER A CA 1
ATOM 552 C C . SER A 1 71 ? 13.288 -8.697 2.377 1.00 69.38 71 SER A C 1
ATOM 554 O O . SER A 1 71 ? 14.065 -8.782 3.332 1.00 69.38 71 SER A O 1
ATOM 556 N N . GLU A 1 72 ? 12.058 -8.199 2.506 1.00 65.81 72 GLU A N 1
ATOM 557 C CA . GLU A 1 72 ? 11.570 -7.500 3.703 1.00 65.81 72 GLU A CA 1
ATOM 558 C C . GLU A 1 72 ? 10.605 -8.359 4.538 1.00 65.81 72 GLU A C 1
ATOM 560 O O . GLU A 1 72 ? 10.646 -8.304 5.767 1.00 65.81 72 GLU A O 1
ATOM 565 N N . ILE A 1 73 ? 9.752 -9.169 3.894 1.00 64.00 73 ILE A N 1
ATOM 566 C CA . ILE A 1 73 ? 8.638 -9.868 4.567 1.00 64.00 73 ILE A CA 1
ATOM 567 C C . ILE A 1 73 ? 8.967 -11.335 4.871 1.00 64.00 73 ILE A C 1
ATOM 569 O O . ILE A 1 73 ? 8.724 -11.803 5.980 1.00 64.00 73 ILE A O 1
ATOM 573 N N . LYS A 1 74 ? 9.513 -12.079 3.903 1.00 63.06 74 LYS A N 1
ATOM 574 C CA . LYS A 1 74 ? 9.690 -13.543 3.973 1.00 63.06 74 LYS A CA 1
ATOM 575 C C . LYS A 1 74 ? 10.946 -14.010 4.743 1.00 63.06 74 LYS A C 1
ATOM 577 O O . LYS A 1 74 ? 11.460 -15.079 4.423 1.00 63.06 74 LYS A O 1
ATOM 582 N N . LYS A 1 75 ? 11.476 -13.223 5.688 1.00 52.06 75 LYS A N 1
ATOM 583 C CA . LYS A 1 75 ? 12.678 -13.613 6.457 1.00 52.06 75 LYS A CA 1
ATOM 584 C C . LYS A 1 75 ? 12.519 -14.963 7.152 1.00 52.06 75 LYS A C 1
ATOM 586 O O . LYS A 1 75 ? 11.454 -15.183 7.771 1.00 52.06 75 LYS A O 1
#

pLDDT: mean 79.49, std 11.16, range [48.72, 93.12]